Protein AF-A0ABC8L3Y2-F1 (afdb_monomer)

Solvent-accessible surface area (backbone atoms only — not comparable to full-atom values): 5032 Å² total; per-residue (Å²): 110,65,71,60,52,61,72,44,43,77,82,40,54,91,83,49,86,88,82,92,79,59,59,87,83,55,50,88,52,33,77,84,67,64,65,78,63,100,46,73,48,73,48,73,56,95,93,36,80,46,71,50,86,74,88,74,89,50,36,68,50,52,61,82,67,76,88,74,80,87,87,130

Radius of gyration: 13.53 Å; Cα contacts (8 Å, |Δi|>4): 51; chains: 1; bounding box: 28×38×32 Å

Nearest PDB structures (foldseek):
  2av4-assembly1_A  TM=1.001E+00  e=5.351E-06  Plasmodium yoelii
  5zwm-assembly1_E  TM=9.838E-01  e=6.668E-05  Saccharomyces cerevisiae S288C
  3die-assembly1_B  TM=8.873E-01  e=3.268E-01  Staphylococcus aureus
  5hr1-assembly7_G  TM=8.658E-01  e=6.782E-01  Escherichia coli O157:H7

Mean predicted aligned error: 6.37 Å

Sequence (72 aa):
MEEVLASVAETIKNFAMIYLVDITEVPDFNTMYELYDPSTVMFFFRNKHIMIDFGTGNNNKINRAKGQGGVH

InterPro domains:
  IPR004123 Dim1 family [PF02966] (1-64)
  IPR004123 Dim1 family [PTHR12052] (1-65)
  IPR004123 Dim1 family [SM01410] (1-71)
  IPR036249 Thioredoxin-like superfamily [SSF52833] (1-65)

pLDDT: mean 85.65, std 17.29, range [32.06, 98.19]

Secondary structure (DSSP, 8-state):
-HHHHHHHHHHHTTT-------TTT-GGGTTTTT--SS-EE-EEETTEEEP---SSS--S-EE--S------

Structure (mmCIF, N/CA/C/O backbone):
data_AF-A0ABC8L3Y2-F1
#
_entry.id   AF-A0ABC8L3Y2-F1
#
loop_
_atom_site.group_PDB
_atom_site.id
_atom_site.type_symbol
_atom_site.label_atom_id
_atom_site.label_alt_id
_atom_site.label_comp_id
_atom_site.label_asym_id
_atom_site.label_entity_id
_atom_site.label_seq_id
_atom_site.pdbx_PDB_ins_code
_atom_site.Cartn_x
_atom_site.Cartn_y
_atom_site.Cartn_z
_atom_site.occupancy
_atom_site.B_iso_or_equiv
_atom_site.auth_seq_id
_atom_site.auth_comp_id
_atom_site.auth_asym_id
_atom_site.auth_atom_id
_atom_site.pdbx_PDB_model_num
ATOM 1 N N . MET A 1 1 ? 10.369 2.187 5.501 1.00 84.31 1 MET A N 1
ATOM 2 C CA . MET A 1 1 ? 8.909 2.285 5.269 1.00 84.31 1 MET A CA 1
ATOM 3 C C . MET A 1 1 ? 8.234 1.130 5.981 1.00 84.31 1 MET A C 1
ATOM 5 O O . MET A 1 1 ? 7.334 1.375 6.766 1.00 84.31 1 MET A O 1
ATOM 9 N N . GLU A 1 2 ? 8.758 -0.080 5.803 1.00 87.38 2 GLU A N 1
ATOM 10 C CA . GLU A 1 2 ? 8.389 -1.291 6.549 1.00 87.38 2 GLU A CA 1
ATOM 11 C C . GLU A 1 2 ? 8.276 -1.086 8.066 1.00 87.38 2 GLU A C 1
ATOM 13 O O . GLU A 1 2 ? 7.220 -1.357 8.618 1.00 87.38 2 GLU A O 1
ATOM 18 N N . GLU A 1 3 ? 9.287 -0.514 8.732 1.00 91.81 3 GLU A N 1
ATOM 19 C CA . GLU A 1 3 ? 9.237 -0.255 10.187 1.00 91.81 3 GLU A CA 1
ATOM 20 C C . GLU A 1 3 ? 8.041 0.612 10.619 1.00 91.81 3 GLU A C 1
ATOM 22 O O . GLU A 1 3 ? 7.447 0.388 11.672 1.00 91.81 3 GLU A O 1
ATOM 27 N N . VAL A 1 4 ? 7.656 1.590 9.791 1.00 92.50 4 VAL A N 1
ATOM 28 C CA . VAL A 1 4 ? 6.501 2.462 10.055 1.00 92.50 4 VAL A CA 1
ATOM 29 C C . VAL A 1 4 ? 5.200 1.687 9.877 1.00 92.50 4 VAL A C 1
ATOM 31 O O . VAL A 1 4 ? 4.289 1.830 10.681 1.00 92.50 4 VAL A O 1
ATOM 34 N N . LEU A 1 5 ? 5.110 0.848 8.843 1.00 94.38 5 LEU A N 1
ATOM 35 C CA . LEU A 1 5 ? 3.941 0.001 8.608 1.00 94.38 5 LEU A CA 1
ATOM 36 C C . LEU A 1 5 ? 3.775 -1.041 9.721 1.00 94.38 5 LEU A C 1
ATOM 38 O O . LEU A 1 5 ? 2.663 -1.250 10.199 1.00 94.38 5 LEU A O 1
ATOM 42 N N . ALA A 1 6 ? 4.875 -1.635 10.184 1.00 95.44 6 ALA A N 1
ATOM 43 C CA . ALA A 1 6 ? 4.873 -2.595 11.281 1.00 95.44 6 ALA A CA 1
ATOM 44 C C . ALA A 1 6 ? 4.413 -1.963 12.604 1.00 95.44 6 ALA A C 1
ATOM 46 O O . ALA A 1 6 ? 3.629 -2.572 13.328 1.00 95.44 6 ALA A O 1
ATOM 47 N N . SER A 1 7 ? 4.843 -0.732 12.906 1.00 97.06 7 SER A N 1
ATOM 48 C CA . SER A 1 7 ? 4.470 -0.061 14.159 1.00 97.06 7 SER A CA 1
ATOM 49 C C . SER A 1 7 ? 2.996 0.352 14.221 1.00 97.06 7 SER A C 1
ATOM 51 O O . SER A 1 7 ? 2.428 0.410 15.311 1.00 97.06 7 SER A O 1
ATOM 53 N N . VAL A 1 8 ? 2.352 0.600 13.073 1.00 96.81 8 VAL A N 1
ATOM 54 C CA . VAL A 1 8 ? 0.921 0.949 13.012 1.00 96.81 8 VAL A CA 1
ATOM 55 C C . VAL A 1 8 ? 0.006 -0.251 12.772 1.00 96.81 8 VAL A C 1
ATOM 57 O O . VAL A 1 8 ? -1.196 -0.127 13.005 1.00 96.81 8 VAL A O 1
ATOM 60 N N . ALA A 1 9 ? 0.545 -1.394 12.332 1.00 97.38 9 ALA A N 1
ATOM 61 C CA . ALA A 1 9 ? -0.226 -2.573 11.928 1.00 97.38 9 ALA A CA 1
ATOM 62 C C . ALA A 1 9 ? -1.250 -3.005 12.989 1.00 97.38 9 ALA A C 1
ATOM 64 O O . ALA A 1 9 ? -2.422 -3.208 12.676 1.00 97.38 9 ALA A O 1
ATOM 65 N N . GLU A 1 10 ? -0.828 -3.078 14.254 1.00 97.62 10 GLU A N 1
ATOM 66 C CA . GLU A 1 10 ? -1.694 -3.494 15.361 1.00 97.62 10 GLU A CA 1
ATOM 67 C C . GLU A 1 10 ? -2.804 -2.472 15.648 1.00 97.62 10 GLU A C 1
ATOM 69 O O . G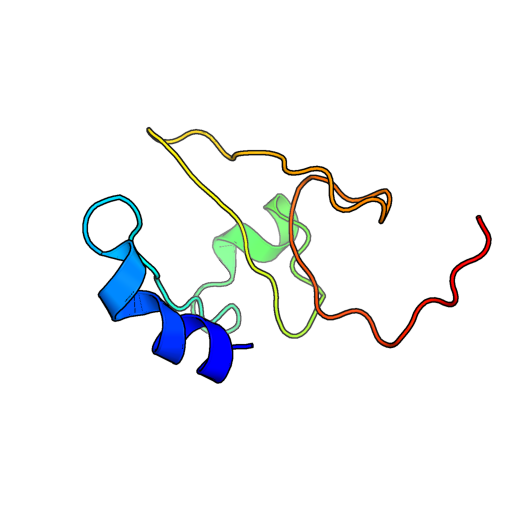LU A 1 10 ? -3.952 -2.838 15.900 1.00 97.62 10 GLU A O 1
ATOM 74 N N . THR A 1 11 ? -2.490 -1.181 15.547 1.00 98.19 11 THR A N 1
ATOM 75 C CA . THR A 1 11 ? -3.435 -0.084 15.795 1.00 98.19 11 THR A CA 1
ATOM 76 C C . THR A 1 11 ? -4.543 -0.031 14.743 1.00 98.19 11 THR A C 1
ATOM 78 O O . THR A 1 11 ? -5.683 0.309 15.061 1.00 98.19 11 THR A O 1
ATOM 81 N N . ILE A 1 12 ? -4.232 -0.374 13.488 1.00 97.56 12 ILE A N 1
ATOM 82 C CA . ILE A 1 12 ? -5.165 -0.241 12.357 1.00 97.56 12 ILE A CA 1
ATOM 83 C C . ILE A 1 12 ? -5.877 -1.544 11.972 1.00 97.56 12 ILE A C 1
ATOM 85 O O . ILE A 1 12 ? -6.732 -1.534 11.083 1.00 97.56 12 ILE A O 1
ATOM 89 N N . LYS A 1 13 ? -5.578 -2.660 12.650 1.00 97.31 13 LYS A N 1
ATOM 90 C CA . LYS A 1 13 ? -6.023 -4.016 12.272 1.00 97.31 13 LYS A CA 1
ATOM 91 C C . LYS A 1 13 ? -7.536 -4.196 12.118 1.00 97.31 13 LYS A C 1
ATOM 93 O O . LYS A 1 13 ? -7.984 -5.090 11.409 1.00 97.31 13 LYS A O 1
ATOM 98 N N . ASN A 1 14 ? -8.334 -3.356 12.777 1.00 97.81 14 ASN A N 1
ATOM 99 C CA . ASN A 1 14 ? -9.795 -3.426 12.709 1.00 97.81 14 ASN A CA 1
ATOM 100 C C . ASN A 1 14 ? -10.362 -2.886 11.385 1.00 97.81 14 ASN A C 1
ATOM 102 O O . ASN A 1 14 ? -11.522 -3.150 11.075 1.00 97.81 14 ASN A O 1
ATOM 106 N N . PHE A 1 15 ? -9.584 -2.106 10.627 1.00 96.38 15 PHE A N 1
ATOM 107 C CA . PHE A 1 15 ? -10.057 -1.444 9.406 1.00 96.38 15 PHE A CA 1
ATOM 108 C C . PHE A 1 15 ? -9.080 -1.506 8.223 1.00 96.38 15 PHE A C 1
ATOM 110 O O . PHE A 1 15 ? -9.472 -1.153 7.111 1.00 96.38 15 PHE A O 1
ATOM 117 N N . ALA A 1 16 ? -7.841 -1.961 8.423 1.00 97.06 16 ALA A N 1
ATOM 118 C CA . ALA A 1 16 ? -6.858 -2.128 7.360 1.00 97.06 16 ALA A CA 1
ATOM 119 C C . ALA A 1 16 ? -5.979 -3.366 7.587 1.00 97.06 16 ALA A C 1
ATOM 121 O O . ALA A 1 16 ? -5.629 -3.702 8.716 1.00 97.06 16 ALA A O 1
ATOM 122 N N . MET A 1 17 ? -5.594 -4.013 6.486 1.00 96.69 17 MET A N 1
ATOM 123 C CA . MET A 1 17 ? -4.592 -5.079 6.452 1.00 96.69 17 MET A CA 1
ATOM 124 C C . MET A 1 17 ? -3.389 -4.629 5.626 1.00 96.69 17 MET A C 1
ATOM 126 O O . MET A 1 17 ? -3.552 -3.949 4.613 1.00 96.69 17 MET A O 1
ATOM 130 N N . ILE A 1 18 ? -2.192 -5.028 6.054 1.00 96.94 18 ILE A N 1
ATOM 131 C CA . ILE A 1 18 ? -0.929 -4.708 5.384 1.00 96.94 18 ILE A CA 1
ATOM 132 C C . ILE A 1 18 ? -0.354 -5.997 4.796 1.00 96.94 18 ILE A C 1
ATOM 1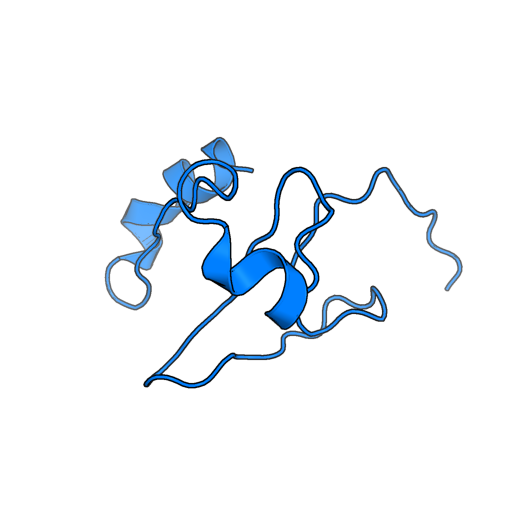34 O O . ILE A 1 18 ? -0.235 -6.997 5.500 1.00 96.94 18 ILE A O 1
ATOM 138 N N . TYR A 1 19 ? 0.026 -5.950 3.519 1.00 95.88 19 TYR A N 1
ATOM 139 C CA . TYR A 1 19 ? 0.708 -7.034 2.813 1.00 95.88 19 TYR A CA 1
ATOM 140 C C . TYR A 1 19 ? 2.049 -6.537 2.273 1.00 95.88 19 TYR A C 1
ATOM 142 O O . TYR A 1 19 ? 2.144 -5.394 1.820 1.00 95.88 19 TYR A O 1
ATOM 150 N N . LEU A 1 20 ? 3.072 -7.395 2.317 1.00 95.12 20 LEU A N 1
ATOM 151 C CA . LEU A 1 20 ? 4.395 -7.101 1.770 1.00 95.12 20 L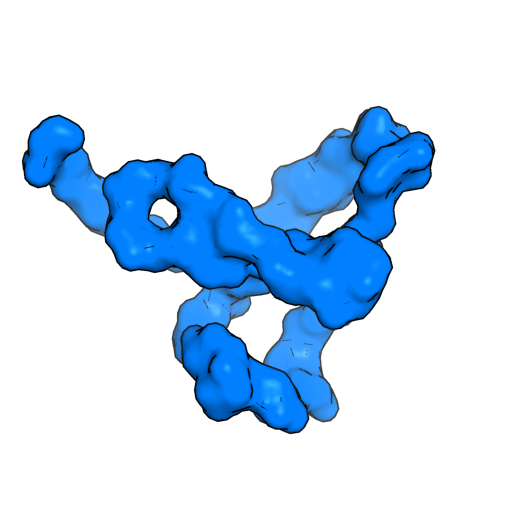EU A CA 1
ATOM 152 C C . LEU A 1 20 ? 4.577 -7.782 0.406 1.00 95.12 20 LEU A C 1
ATOM 154 O O . LEU A 1 20 ? 4.510 -9.001 0.285 1.00 95.12 20 LEU A O 1
ATOM 158 N N . VAL A 1 21 ? 4.735 -6.910 -0.589 1.00 95.19 21 VAL A N 1
ATOM 159 C CA . VAL A 1 21 ? 5.054 -7.075 -2.015 1.00 95.19 21 VAL A CA 1
ATOM 160 C C . VAL A 1 21 ? 6.535 -7.219 -2.392 1.00 95.19 21 VAL A C 1
ATOM 162 O O . VAL A 1 21 ? 7.140 -6.159 -2.551 1.00 95.19 21 VAL A O 1
ATOM 165 N N . ASP A 1 22 ? 7.144 -8.398 -2.581 1.00 95.12 22 AS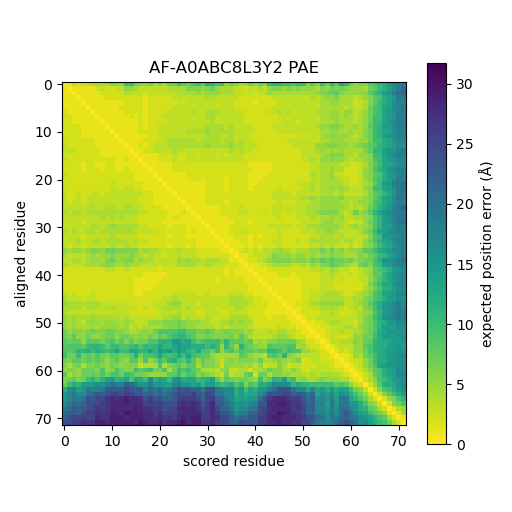P A N 1
ATOM 166 C CA . ASP A 1 22 ? 8.440 -8.430 -3.294 1.00 95.12 22 ASP A CA 1
ATOM 167 C C . ASP A 1 22 ? 8.211 -8.361 -4.814 1.00 95.12 22 ASP A C 1
ATOM 169 O O . ASP A 1 22 ? 7.762 -9.316 -5.448 1.00 95.12 22 ASP A O 1
ATOM 173 N N . ILE A 1 23 ? 8.514 -7.202 -5.403 1.00 95.31 23 ILE A N 1
ATOM 174 C CA . ILE A 1 23 ? 8.316 -6.918 -6.834 1.00 95.31 23 ILE A CA 1
ATOM 175 C C . ILE A 1 23 ? 9.334 -7.612 -7.752 1.00 95.31 23 ILE A C 1
ATOM 177 O O . ILE A 1 23 ? 9.181 -7.569 -8.977 1.00 95.31 23 ILE A O 1
ATOM 181 N N . THR A 1 24 ? 10.384 -8.213 -7.184 1.00 95.38 24 THR A N 1
ATOM 182 C CA . THR A 1 24 ? 11.335 -9.060 -7.914 1.00 95.38 24 THR A CA 1
ATOM 183 C C . THR A 1 24 ? 10.848 -10.504 -8.000 1.00 95.38 24 THR A C 1
ATOM 185 O O . THR A 1 24 ? 11.084 -11.160 -9.015 1.00 95.38 24 THR A O 1
ATOM 188 N N . GLU A 1 25 ? 10.111 -10.971 -6.989 1.00 97.50 25 GLU A N 1
ATOM 189 C CA . GLU A 1 25 ? 9.483 -12.296 -6.982 1.00 97.50 25 GLU A CA 1
ATOM 190 C C . GLU A 1 25 ? 8.121 -12.301 -7.696 1.00 97.50 25 GLU A C 1
ATOM 192 O O . GLU A 1 25 ? 7.782 -13.283 -8.356 1.00 97.50 25 GLU A O 1
ATOM 197 N N . VAL A 1 26 ? 7.353 -11.205 -7.611 1.00 96.69 26 VAL A N 1
ATOM 198 C CA . VAL A 1 26 ? 6.021 -11.053 -8.231 1.00 96.69 26 VAL A CA 1
ATOM 199 C C . VAL A 1 26 ? 5.989 -9.818 -9.150 1.00 96.69 26 VAL A C 1
ATOM 201 O O . VAL A 1 26 ? 5.507 -8.753 -8.753 1.00 96.69 26 VAL A O 1
ATOM 204 N N . PRO A 1 27 ? 6.511 -9.918 -10.388 1.00 96.19 27 PRO A N 1
ATOM 205 C CA . PRO A 1 27 ? 6.702 -8.765 -11.271 1.00 96.19 27 PRO A CA 1
ATOM 206 C C . PRO A 1 27 ? 5.460 -8.365 -12.085 1.00 96.19 27 PRO A C 1
ATOM 208 O O . PRO A 1 27 ? 5.483 -7.334 -12.761 1.00 96.19 27 PRO A O 1
ATOM 211 N N . ASP A 1 28 ? 4.382 -9.154 -12.046 1.00 97.12 28 ASP A N 1
ATOM 212 C CA . ASP A 1 28 ? 3.190 -9.043 -12.905 1.00 97.12 28 ASP A CA 1
ATOM 213 C C . ASP A 1 28 ? 2.557 -7.642 -12.923 1.00 97.12 28 ASP A C 1
ATOM 215 O O . ASP A 1 28 ? 1.986 -7.210 -13.926 1.00 97.12 28 ASP A O 1
ATOM 219 N N . PHE A 1 29 ? 2.681 -6.904 -11.819 1.00 94.44 29 PHE A N 1
ATOM 220 C CA . PHE A 1 29 ? 2.067 -5.589 -11.647 1.00 94.44 29 PHE A CA 1
ATOM 221 C C . PHE A 1 29 ? 3.020 -4.413 -11.895 1.00 94.44 29 PHE A C 1
ATOM 223 O O . PHE A 1 29 ? 2.580 -3.260 -11.870 1.00 94.44 29 PHE A O 1
ATOM 230 N N . ASN 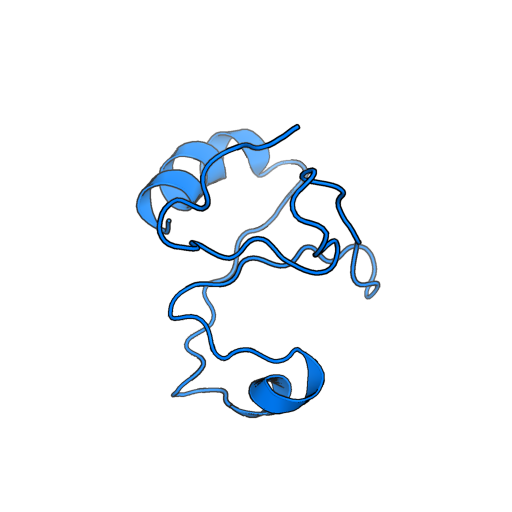A 1 30 ? 4.305 -4.666 -12.170 1.00 94.69 30 ASN A N 1
ATOM 231 C CA . ASN A 1 30 ? 5.322 -3.613 -12.239 1.00 94.69 30 ASN A CA 1
ATOM 232 C C . ASN A 1 30 ? 5.041 -2.602 -13.351 1.00 94.69 30 ASN A C 1
ATOM 234 O O . ASN A 1 30 ? 5.106 -1.399 -13.110 1.00 94.69 30 ASN A O 1
ATOM 238 N N . THR A 1 31 ? 4.684 -3.067 -14.550 1.00 94.56 31 THR A N 1
ATOM 239 C CA . THR A 1 31 ? 4.322 -2.174 -15.662 1.00 94.56 31 THR A CA 1
ATOM 240 C C . THR A 1 31 ? 2.964 -1.518 -15.432 1.00 94.56 31 THR A C 1
ATOM 242 O O . THR A 1 31 ? 2.837 -0.316 -15.628 1.00 94.56 31 THR A O 1
ATOM 245 N N . MET A 1 32 ? 1.961 -2.284 -14.985 1.00 92.75 32 MET A N 1
ATOM 246 C CA . MET A 1 32 ? 0.592 -1.785 -14.795 1.00 92.75 32 MET A CA 1
ATOM 247 C C . MET A 1 32 ? 0.530 -0.637 -13.786 1.00 92.75 32 MET A C 1
ATOM 249 O O . MET A 1 32 ? -0.219 0.317 -13.983 1.00 92.75 32 MET A O 1
ATOM 253 N N . TYR A 1 33 ? 1.310 -0.737 -12.711 1.00 92.19 33 TYR A N 1
ATOM 254 C CA . TYR A 1 33 ? 1.351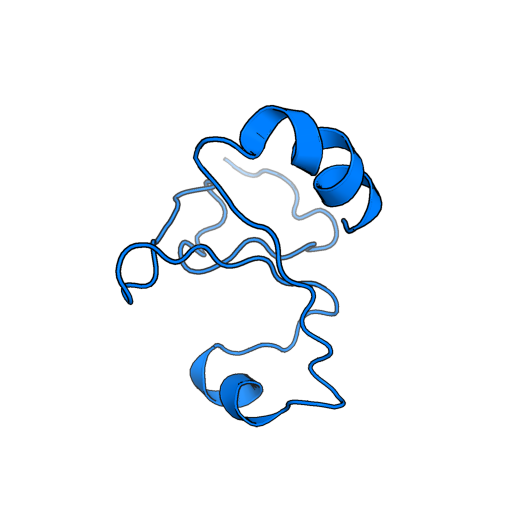 0.274 -11.667 1.00 92.19 33 TYR A CA 1
ATOM 255 C C . TYR A 1 33 ? 2.605 1.130 -11.697 1.00 92.19 33 TYR A C 1
ATOM 257 O O . TYR A 1 33 ? 2.758 1.921 -10.781 1.00 92.19 33 TYR A O 1
ATOM 265 N N . GLU A 1 34 ? 3.488 1.025 -12.691 1.00 91.88 34 GLU A N 1
ATOM 266 C CA . GLU A 1 34 ? 4.724 1.820 -12.786 1.00 91.88 34 GLU A CA 1
ATOM 267 C C . GLU A 1 34 ? 5.613 1.715 -11.521 1.00 91.88 34 GLU A C 1
ATOM 269 O O . GLU A 1 34 ? 5.975 2.716 -10.892 1.00 91.88 34 GLU A O 1
ATOM 274 N N . LEU A 1 35 ? 5.897 0.490 -11.064 1.00 91.81 35 LEU A N 1
ATOM 275 C CA . LEU A 1 35 ? 6.669 0.202 -9.841 1.00 91.81 35 LEU A CA 1
ATOM 276 C C . LEU A 1 35 ? 8.186 0.267 -10.098 1.00 91.81 35 LEU A C 1
ATOM 278 O O . LEU A 1 35 ? 8.869 -0.751 -10.126 1.00 91.81 35 LEU A O 1
ATOM 282 N N . TYR A 1 36 ? 8.709 1.478 -10.301 1.00 88.06 36 TYR A N 1
ATOM 283 C CA . TYR A 1 36 ? 10.146 1.721 -10.522 1.00 88.06 36 TYR A CA 1
ATOM 284 C C . TYR A 1 36 ? 10.895 2.155 -9.255 1.00 88.06 36 TYR A C 1
ATOM 286 O O . TYR A 1 36 ? 12.120 2.064 -9.186 1.00 88.06 36 TYR A O 1
ATOM 294 N N . ASP A 1 37 ? 10.160 2.650 -8.258 1.00 86.25 37 ASP A N 1
ATOM 295 C CA . ASP A 1 37 ? 10.722 3.083 -6.985 1.00 86.25 37 ASP A CA 1
ATOM 296 C C . ASP A 1 37 ? 11.046 1.880 -6.088 1.00 86.25 37 ASP A C 1
ATOM 298 O O . ASP A 1 37 ? 10.279 0.915 -6.051 1.00 86.25 37 ASP A O 1
ATOM 302 N N . PRO A 1 38 ? 12.110 1.957 -5.268 1.00 84.81 38 PRO A N 1
ATOM 303 C CA . PRO A 1 38 ? 12.512 0.865 -4.378 1.00 84.81 38 PRO A CA 1
ATOM 304 C C . PRO A 1 38 ? 11.473 0.542 -3.294 1.00 84.81 38 PRO A C 1
ATOM 306 O O . PRO A 1 38 ? 11.576 -0.480 -2.626 1.00 84.81 38 PRO A O 1
ATOM 309 N N . SER A 1 39 ? 10.500 1.426 -3.058 1.00 87.88 39 SER A N 1
ATOM 310 C CA . SER A 1 39 ? 9.422 1.195 -2.102 1.00 87.88 39 SER A CA 1
ATOM 311 C C . SER A 1 39 ? 8.195 2.015 -2.483 1.00 87.88 39 SER A C 1
ATOM 313 O O . SER A 1 39 ? 8.271 3.244 -2.593 1.00 87.88 39 SER A O 1
ATOM 315 N N . THR A 1 40 ? 7.075 1.318 -2.670 1.00 91.75 40 THR A N 1
ATOM 316 C CA . THR A 1 40 ? 5.782 1.880 -3.062 1.00 91.75 40 THR A CA 1
ATOM 317 C C . THR A 1 40 ? 4.678 1.327 -2.158 1.00 91.75 40 THR A C 1
ATOM 319 O O . THR A 1 40 ? 4.614 0.120 -1.945 1.00 91.75 40 THR A O 1
ATOM 322 N N . VAL A 1 41 ? 3.781 2.185 -1.663 1.00 93.38 41 VAL A N 1
ATOM 323 C CA . VAL A 1 41 ? 2.552 1.785 -0.953 1.00 93.38 41 VAL A CA 1
ATOM 324 C C . VAL A 1 41 ? 1.330 2.215 -1.750 1.00 93.38 41 VAL A C 1
ATOM 326 O O . VAL A 1 41 ? 1.227 3.361 -2.190 1.00 93.38 41 VAL A O 1
ATOM 329 N N . MET A 1 42 ? 0.392 1.285 -1.911 1.00 94.25 42 MET A N 1
ATOM 330 C CA . MET A 1 42 ? -0.880 1.476 -2.603 1.00 94.25 42 MET A CA 1
ATOM 331 C C . MET A 1 42 ? -2.028 1.013 -1.706 1.00 94.25 42 MET A C 1
ATOM 333 O O . MET A 1 42 ? -1.861 0.095 -0.904 1.00 94.25 42 MET A O 1
ATOM 337 N N . PHE A 1 43 ? -3.198 1.631 -1.857 1.00 95.44 43 PHE A N 1
ATOM 338 C CA . PHE A 1 43 ? -4.383 1.321 -1.060 1.00 95.44 43 PHE A CA 1
ATOM 339 C C . PHE A 1 43 ? -5.469 0.710 -1.93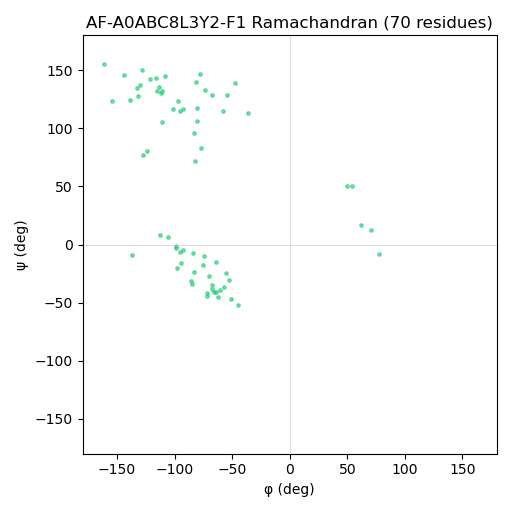6 1.00 95.44 43 PHE A C 1
ATOM 341 O O . PHE A 1 43 ? -5.759 1.207 -3.024 1.00 95.44 43 PHE A O 1
ATOM 348 N N . PHE A 1 44 ? -6.100 -0.351 -1.440 1.00 96.06 44 PHE A N 1
ATOM 349 C CA . PHE A 1 44 ? -7.190 -1.032 -2.126 1.00 96.06 44 PHE A CA 1
ATOM 350 C C . PHE A 1 44 ? -8.372 -1.224 -1.176 1.00 96.06 44 PHE A C 1
ATOM 352 O O . PHE A 1 44 ? -8.196 -1.623 -0.027 1.00 96.06 44 PHE A O 1
ATOM 359 N N . PHE A 1 45 ? -9.589 -0.980 -1.661 1.00 96.62 45 PHE A N 1
ATOM 360 C CA . PHE A 1 45 ? -10.823 -1.259 -0.927 1.00 96.62 45 PHE A CA 1
ATOM 361 C C . PHE A 1 45 ? -11.868 -1.854 -1.862 1.00 96.62 45 PHE A C 1
ATOM 363 O O . PHE A 1 45 ? -12.197 -1.269 -2.892 1.00 96.62 45 PHE A O 1
ATOM 370 N N . ARG A 1 46 ? -12.395 -3.035 -1.508 1.00 96.81 46 ARG A N 1
ATOM 371 C CA . ARG A 1 46 ? -13.391 -3.768 -2.315 1.00 96.81 46 ARG A CA 1
ATOM 372 C C . ARG A 1 46 ? -12.975 -3.898 -3.793 1.00 96.81 46 ARG A C 1
ATOM 374 O O . ARG A 1 46 ? -13.746 -3.566 -4.690 1.00 96.81 46 ARG A O 1
ATOM 381 N N . ASN A 1 47 ? -11.742 -4.360 -4.020 1.00 93.31 47 ASN A N 1
ATOM 382 C CA . ASN A 1 47 ? -11.118 -4.538 -5.340 1.00 93.31 47 ASN A CA 1
ATOM 383 C C . ASN A 1 47 ? -10.954 -3.250 -6.172 1.00 93.31 47 ASN A C 1
ATOM 385 O O . ASN A 1 47 ? -10.747 -3.308 -7.382 1.00 93.31 47 ASN A O 1
ATOM 389 N N . LYS A 1 48 ? -11.058 -2.076 -5.544 1.00 93.50 48 LYS A N 1
ATOM 390 C CA . LYS A 1 48 ? -10.791 -0.789 -6.189 1.00 93.50 48 LYS A CA 1
ATOM 391 C C . LYS A 1 48 ? -9.522 -0.182 -5.621 1.00 93.50 48 LYS A C 1
ATOM 393 O O . LYS A 1 48 ? -9.368 -0.115 -4.403 1.00 93.50 48 LYS A O 1
ATOM 398 N N . HIS A 1 49 ? -8.643 0.268 -6.508 1.00 92.12 49 HIS A N 1
ATOM 399 C CA . HIS A 1 49 ? -7.493 1.092 -6.155 1.00 92.12 49 HIS A CA 1
ATOM 400 C C . HIS A 1 49 ? -7.982 2.464 -5.671 1.00 92.12 49 HIS A C 1
ATOM 402 O O . HIS A 1 49 ? -8.831 3.088 -6.310 1.00 92.12 49 HIS A O 1
ATOM 408 N N . ILE A 1 50 ? -7.507 2.886 -4.500 1.00 95.38 50 ILE A N 1
ATOM 409 C CA . ILE A 1 50 ? -7.844 4.171 -3.887 1.00 95.38 50 ILE A CA 1
ATOM 410 C C . ILE A 1 50 ? -6.735 5.163 -4.219 1.00 95.38 50 ILE A C 1
ATOM 412 O O . ILE A 1 50 ? -5.573 4.937 -3.880 1.00 95.38 50 ILE A O 1
ATOM 416 N N . MET A 1 51 ? -7.121 6.281 -4.831 1.00 89.25 51 MET A N 1
ATOM 417 C CA . MET A 1 51 ? -6.244 7.433 -4.997 1.00 89.25 51 MET A CA 1
ATOM 418 C C . MET A 1 51 ? -6.223 8.267 -3.716 1.00 89.25 51 MET A C 1
ATOM 420 O O . MET A 1 51 ? -7.267 8.472 -3.094 1.00 89.25 51 MET A O 1
ATOM 424 N N . ILE A 1 52 ? -5.052 8.769 -3.339 1.00 86.94 52 ILE A N 1
ATOM 425 C CA . ILE A 1 52 ? -4.869 9.630 -2.172 1.00 86.94 52 ILE A CA 1
ATOM 426 C C . ILE A 1 52 ? -4.049 10.840 -2.587 1.00 86.94 52 ILE A C 1
ATOM 428 O O . ILE A 1 52 ? -2.975 10.695 -3.159 1.00 86.94 52 ILE A O 1
ATOM 432 N N . ASP A 1 53 ? -4.560 12.027 -2.288 1.00 86.31 53 ASP A N 1
ATOM 433 C CA . ASP A 1 53 ? -3.838 13.270 -2.514 1.00 86.31 53 ASP A CA 1
ATOM 434 C C . ASP A 1 53 ? -2.836 13.515 -1.377 1.00 86.31 53 ASP A C 1
ATOM 436 O O . ASP A 1 53 ? -3.216 13.654 -0.212 1.00 86.31 53 ASP A O 1
ATOM 440 N N . PHE A 1 54 ? -1.551 13.547 -1.729 1.00 79.62 54 PHE A N 1
ATOM 441 C CA . PHE A 1 54 ? -0.444 13.866 -0.824 1.00 79.62 54 PHE A CA 1
ATOM 442 C C . PHE A 1 54 ? 0.242 15.197 -1.174 1.00 79.62 54 PHE A C 1
ATOM 444 O O . PHE A 1 54 ? 1.309 15.486 -0.635 1.00 79.62 54 PHE A O 1
ATOM 451 N N . GLY A 1 55 ? -0.311 15.980 -2.109 1.00 80.50 55 GLY A N 1
ATOM 452 C CA . GLY A 1 55 ? 0.306 17.216 -2.603 1.00 80.50 55 GLY A CA 1
ATOM 453 C C . GLY A 1 55 ? 1.560 17.007 -3.465 1.00 80.50 55 GLY A C 1
ATOM 454 O O . GLY A 1 55 ? 2.284 17.958 -3.733 1.00 80.50 55 GLY A O 1
ATOM 455 N N . THR A 1 56 ? 1.842 15.775 -3.905 1.00 77.44 56 THR A N 1
ATOM 456 C CA . THR A 1 56 ? 3.038 15.421 -4.701 1.00 77.44 56 THR A CA 1
ATOM 457 C C . THR A 1 56 ? 2.788 15.409 -6.211 1.00 77.44 56 THR A C 1
ATOM 459 O O . THR A 1 56 ? 3.710 15.181 -6.990 1.00 77.44 56 THR A O 1
ATOM 462 N N . GLY A 1 57 ? 1.533 15.579 -6.635 1.00 81.50 57 GLY A N 1
ATOM 463 C CA . GLY A 1 57 ? 1.099 15.376 -8.020 1.00 81.50 57 GLY A CA 1
ATOM 464 C C . GLY A 1 57 ? 0.918 13.904 -8.421 1.00 81.50 57 GLY A C 1
ATOM 465 O O . GLY A 1 57 ? 0.373 13.643 -9.492 1.00 81.50 57 GLY A O 1
ATOM 466 N N . ASN A 1 58 ? 1.310 12.941 -7.574 1.00 79.44 58 ASN A N 1
ATOM 467 C CA . ASN A 1 58 ? 1.032 11.517 -7.771 1.00 79.44 58 ASN A CA 1
ATOM 468 C C .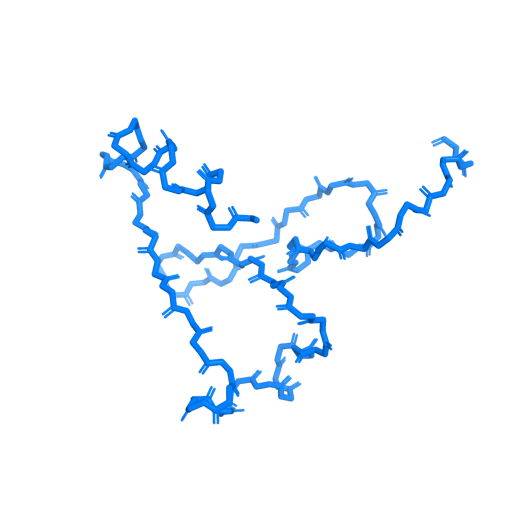 ASN A 1 58 ? 0.032 11.011 -6.727 1.00 79.44 58 ASN A C 1
ATOM 470 O O . ASN A 1 58 ? 0.392 10.754 -5.579 1.00 79.44 58 ASN A O 1
ATOM 474 N N . ASN A 1 59 ? -1.211 10.801 -7.161 1.00 86.25 59 ASN A N 1
ATOM 475 C CA . ASN A 1 59 ? -2.285 10.356 -6.275 1.00 86.25 59 ASN A CA 1
ATOM 476 C C . ASN A 1 59 ? -2.446 8.830 -6.235 1.00 86.25 59 ASN A C 1
ATOM 478 O O . ASN A 1 59 ? -3.267 8.312 -5.484 1.00 86.25 59 ASN A O 1
ATOM 482 N N . ASN A 1 60 ? -1.694 8.087 -7.050 1.00 81.56 60 ASN A N 1
ATOM 483 C CA . ASN A 1 60 ? -1.871 6.641 -7.188 1.00 81.56 60 ASN A CA 1
ATOM 484 C C . ASN A 1 60 ? -1.144 5.849 -6.095 1.00 81.56 60 ASN A C 1
ATOM 486 O O . ASN A 1 60 ? -1.488 4.696 -5.831 1.00 81.56 60 ASN A O 1
ATOM 490 N N . LYS A 1 61 ? -0.103 6.423 -5.490 1.00 81.44 61 LYS A N 1
ATOM 491 C CA . LYS A 1 61 ? 0.810 5.692 -4.609 1.00 81.44 61 LYS A CA 1
ATOM 492 C C . LYS A 1 61 ? 1.612 6.623 -3.706 1.00 81.44 61 LYS A C 1
ATOM 494 O O . LYS A 1 61 ? 1.889 7.760 -4.072 1.00 81.44 61 LYS A O 1
ATOM 499 N N . ILE A 1 62 ? 2.067 6.093 -2.573 1.00 81.94 62 ILE A N 1
ATOM 500 C CA . ILE A 1 62 ? 3.144 6.697 -1.783 1.00 81.94 62 ILE A CA 1
ATOM 501 C C . ILE A 1 62 ? 4.454 6.063 -2.237 1.00 81.94 62 ILE A C 1
ATOM 503 O O . ILE A 1 62 ? 4.656 4.867 -2.033 1.00 81.94 62 ILE A O 1
ATOM 507 N N . ASN A 1 63 ? 5.364 6.852 -2.797 1.00 77.19 63 ASN A N 1
ATOM 508 C CA . ASN A 1 63 ? 6.749 6.451 -3.007 1.00 77.19 63 ASN A CA 1
ATOM 509 C C . ASN A 1 63 ? 7.662 7.203 -2.032 1.00 77.19 63 ASN A C 1
ATOM 511 O O . ASN A 1 63 ? 7.429 8.361 -1.680 1.00 77.19 63 ASN A O 1
ATOM 515 N N . ARG A 1 64 ? 8.729 6.553 -1.560 1.00 62.19 64 ARG A N 1
ATOM 516 C CA . ARG A 1 64 ? 9.811 7.290 -0.891 1.00 62.19 64 ARG A CA 1
ATOM 517 C C . ARG A 1 64 ? 10.657 7.982 -1.960 1.00 62.19 64 ARG A C 1
ATOM 519 O O . ARG A 1 64 ? 11.700 7.468 -2.349 1.00 62.19 64 ARG A O 1
ATOM 526 N N . ALA A 1 65 ? 10.230 9.155 -2.417 1.00 48.75 65 ALA A N 1
ATOM 527 C CA . ALA A 1 65 ? 11.110 10.038 -3.170 1.00 48.75 65 ALA A CA 1
ATOM 528 C C . ALA A 1 65 ? 12.130 10.686 -2.214 1.00 48.75 65 ALA A C 1
ATOM 530 O O . ALA A 1 65 ? 11.771 11.198 -1.150 1.00 48.75 65 ALA A O 1
ATOM 531 N N . LYS A 1 66 ? 13.418 10.673 -2.596 1.00 43.50 66 LYS A N 1
ATOM 532 C CA . LYS A 1 66 ? 14.427 11.596 -2.046 1.00 43.50 66 LYS A CA 1
ATOM 533 C C . LYS A 1 66 ? 13.844 13.011 -2.070 1.00 43.50 66 LYS A C 1
ATOM 535 O O . LYS A 1 66 ? 13.196 13.361 -3.050 1.00 43.50 66 LYS A O 1
ATOM 540 N N . GLY A 1 67 ? 14.082 13.776 -1.000 1.00 44.72 67 GLY A N 1
ATOM 541 C CA . GLY A 1 67 ? 13.487 15.091 -0.763 1.00 44.72 67 GLY A CA 1
ATOM 542 C C . GLY A 1 67 ? 13.313 15.909 -2.039 1.00 44.72 67 GLY A C 1
ATOM 543 O O . GLY A 1 67 ? 14.292 16.299 -2.668 1.00 44.72 67 GLY A O 1
ATOM 544 N N . GLN A 1 68 ? 12.063 16.150 -2.418 1.00 39.66 68 GLN A N 1
ATOM 545 C CA . GLN A 1 68 ? 11.741 17.185 -3.384 1.00 39.66 68 GLN A CA 1
ATOM 546 C C . GLN A 1 68 ? 11.380 18.413 -2.564 1.00 39.66 68 GLN A C 1
ATOM 548 O O . GLN A 1 68 ? 10.466 18.382 -1.740 1.00 39.66 68 GLN A O 1
ATOM 553 N N . GLY A 1 69 ? 12.219 19.439 -2.702 1.00 41.25 69 GLY A N 1
ATOM 554 C CA . GLY A 1 69 ? 12.055 20.710 -2.025 1.00 41.25 69 GLY A CA 1
ATOM 555 C C . GLY A 1 69 ? 10.675 21.271 -2.325 1.00 41.25 69 GLY A C 1
ATOM 556 O O . GLY A 1 69 ? 10.276 21.361 -3.484 1.00 41.25 69 GLY A O 1
ATOM 557 N N . GLY A 1 70 ? 9.963 21.638 -1.264 1.00 32.06 70 GLY A N 1
ATOM 558 C CA . GLY A 1 70 ? 8.757 22.429 -1.392 1.00 32.06 70 GLY A CA 1
ATOM 559 C C . GLY A 1 70 ? 9.093 23.735 -2.100 1.00 32.06 70 GLY A C 1
ATOM 560 O O . GLY A 1 70 ? 9.836 24.564 -1.578 1.00 32.06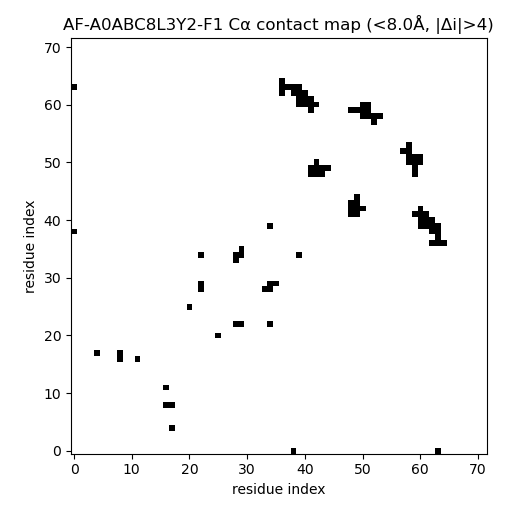 70 GLY A O 1
ATOM 561 N N . VAL A 1 71 ? 8.534 23.901 -3.291 1.00 39.19 71 VAL A N 1
ATOM 562 C CA . VAL A 1 71 ? 8.153 25.206 -3.818 1.00 39.19 71 VAL A CA 1
ATOM 563 C C . VAL A 1 71 ? 6.695 25.071 -4.237 1.00 39.19 71 VAL A C 1
ATOM 565 O O . VAL A 1 71 ? 6.397 24.798 -5.395 1.00 39.19 71 VAL A O 1
ATOM 568 N N . HIS A 1 72 ? 5.809 25.101 -3.244 1.00 35.91 72 HIS A N 1
ATOM 569 C CA . HIS A 1 72 ? 4.692 26.040 -3.098 1.00 35.91 72 HIS A CA 1
ATOM 570 C C . HIS A 1 72 ? 3.814 25.628 -1.918 1.00 35.91 72 HIS A C 1
ATOM 572 O O . HIS A 1 72 ? 3.521 24.421 -1.787 1.00 35.91 72 HIS A O 1
#

Foldseek 3Di:
DVVVCVVCQVVCVVPDHDDDDPCVVVVPCCVVLVVPAPDKDWDDDPNDTFFCDPVPPGRRIDGPDDDDDDDD

Organism: Eruca vesicaria subsp. sativa (NCBI:txid29727)